Protein 8ALX (pdb70)

Radius of gyration: 13.93 Å; Cα contacts (8 Å, |Δi|>4): 344; chains: 2; bounding box: 41×37×28 Å

Nearest PDB structures (foldseek):
  6pv9-assembly1_A  TM=9.930E-01  e=3.504E-22  Homo sapiens
  5x8m-assembly1_A  TM=9.829E-01  e=1.432E-21  Homo sapiens
  7tps-assembly1_B  TM=9.906E-01  e=3.728E-21  Homo sapiens
  8aom-assembly1_A  TM=9.818E-01  e=3.331E-21  Homo sapiens
  5c3t-assembly1_A  TM=9.559E-01  e=3.331E-21  Homo sapiens

GO terms:
  GO:0005515 protein binding (F, IPI)
  GO:0050860 negative regulation of T cell receptor signaling pathway (P, IDA)
  GO:0050868 negative regulation of T cell activation (P, IDA)
  GO:0048018 receptor ligand activity (F, IDA)
  GO:0031901 early endosome membrane (C, IDA)
  GO:0055038 recycling endosome membrane (C, IDA)
  GO:0035666 TRIF-dependent toll-like receptor signaling pathway (P, IDA)
  GO:0005886 plasma membrane (C, IDA)
  GO:0003713 transcription coactivator activity (F, IDA)
  GO:0005886 plasma membrane (C, EXP)
  GO:0012505 endomembrane system (C, EXP)
  GO:0002841 negative regulation of T cell mediated immune response to tumor cell (P, IMP)
  GO:2001186 negative regulation of CD8-positive, alpha-beta T cell activation (P, IMP)
  GO:0034097 response to cytokine (P, IDA)
  GO:0000139 Golgi membrane (C, TAS)
  GO:0005789 endoplasmic reticulum membrane (C, TAS)
  GO:0005829 cytosol (C, TAS)
  GO:0005886 plasma membrane (C, TAS)
  GO:0005654 nucleoplasm (C, IDA)
  GO:0016607 nuclear speck (C, IDA)

Sequence (122 aa):
TVTVPKDLYVVVEYYGSNMMTIIECCKFPVVEKKQQLDLAALIVYWEMMEDKKNIIQFVHGEEEDLKVQHSSSYRRQQRARRLLKDQLSSLGNAAALQITDDVKKLLQDAGVYRCCMMIISYGGADYYKRRIITVKKVNNAPYYNPLWLG

B-factor: mean 13.14, std 8.63, range [5.15, 57.16]

InterPro domains:
  IPR003599 Immunoglobulin domain subtype [SM00409] (24-131)
  IPR003599 Immunoglobulin domain subtype [SM00409] (139-227)
  IPR007110 Immunoglobulin-like domain [PS50835] (33-127)
  IPR007110 Immunoglobulin-like domain [PS50835] (133-225)
  IPR013106 Immunoglobulin V-set domain [PF07686] (29-128)
  IPR013162 CD80-like, immunoglobulin C2-set [PF08205] (137-219)
  IPR013783 Immunoglobulin-like fold [G3DSA:2.60.40.10] (17-136)
  IPR013783 Immunoglobulin-like fold [G3DSA:2.60.40.10] (137-239)
  IPR036179 Immunoglobulin-like domain superfamily [SSF48726] (19-128)
  IPR03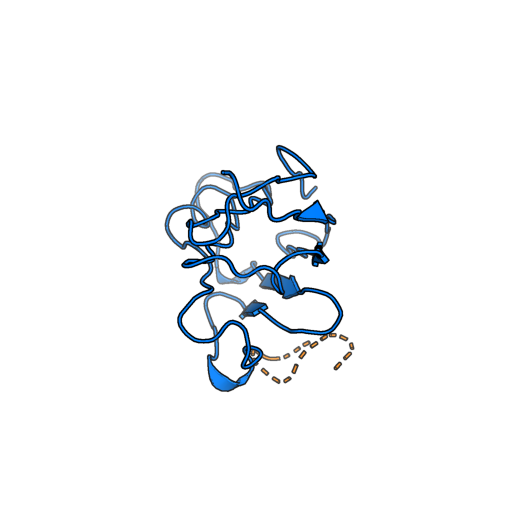6179 Immunoglobulin-like domain superfamily [SSF48726] (147-221)
  IPR051713 T-cell Activation and Immune Regulation Protein [PTHR25466] (1-289)

Foldseek 3Di:
DKDFPAQEAEAEQQAKDKGKIFDDDDPWDQLQQKWKWKDFPNFTAFTAHSNDTDLVRHGPVQPPFWDFDVVVVGVRIRIIMGGNDHQVNFGKMKMWMGGVHIDIDIHGYGYDHDD/DPVVPVD

Solvent-accessible surface area: 7066 Å² total

Structure (mmCIF, N/CA/C/O backbone):
data_8ALX
#
_entry.id   8ALX
#
_cell.length_a   56.345
_cell.length_b   65.473
_cell.length_c   78.591
_cell.angle_alpha   90.000
_cell.angle_beta   90.000
_cell.angle_gamma   90.000
#
_symmetry.space_group_name_H-M   'C 2 2 21'
#
loop_
_entity.id
_entity.type
_entity.pdbx_description
1 polymer 'Programmed cell death 1 ligand 1'
2 polymer '3-PYRIDIN-4-YL-2,4-DIHYDRO-INDENO[1,2-.C.]PYRAZOLE, AMINOMETHYLAMIDE'
3 non-polymer 'ACETATE ION'
4 non-polymer GLYCEROL
5 water water
#
loop_
_atom_site.group_PDB
_atom_site.id
_atom_site.type_symbol
_atom_site.label_atom_id
_atom_site.label_alt_id
_atom_site.label_comp_id
_atom_site.label_asym_id
_atom_site.label_entity_id
_atom_site.label_seq_id
_atom_site.pdbx_PDB_ins_code
_atom_site.Cartn_x
_atom_site.Cartn_y
_atom_site.Cartn_z
_atom_site.occupancy
_atom_site.B_iso_or_equiv
_atom_site.auth_seq_id
_atom_site.auth_comp_id
_atom_site.auth_asym_id
_atom_site.auth_atom_id
_atom_site.pdbx_PDB_model_num
ATOM 1 N N . THR A 1 3 ? -9.477 2.226 24.877 1.00 24.20 20 THR A N 1
ATOM 2 C CA . THR A 1 3 ? -9.906 0.808 24.906 1.00 21.10 20 THR A CA 1
ATOM 3 C C . THR A 1 3 ? -10.840 0.563 23.716 1.00 16.72 20 THR A C 1
ATOM 4 O O . THR A 1 3 ? -11.538 1.492 23.311 1.00 21.36 20 THR A O 1
ATOM 8 N N . VAL A 1 4 ? -10.748 -0.623 23.130 1.00 11.98 21 VAL A N 1
ATOM 9 C CA . VAL A 1 4 ? -11.692 -1.055 22.072 1.00 10.20 21 VAL A CA 1
ATOM 10 C C . VAL A 1 4 ? -12.886 -1.652 22.811 1.00 10.92 21 VAL A C 1
ATOM 11 O O . VAL A 1 4 ? -12.706 -2.425 23.745 1.00 13.11 21 VAL A O 1
AT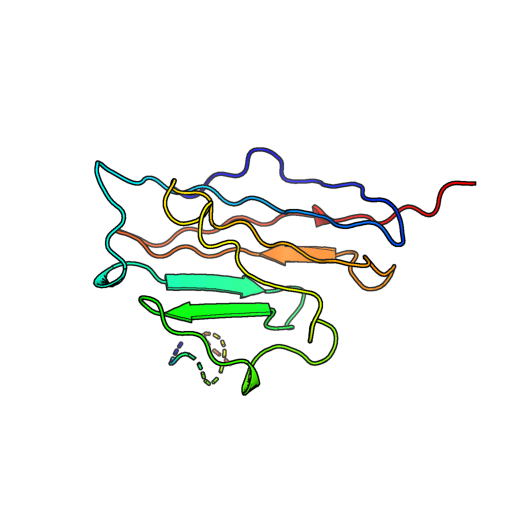OM 15 N N . THR A 1 5 ? -14.061 -1.250 22.380 1.00 10.79 22 THR A N 1
ATOM 16 C CA . THR A 1 5 ? -15.280 -1.787 22.932 1.00 11.95 22 THR A CA 1
ATOM 17 C C . THR A 1 5 ? -16.167 -2.279 21.811 1.00 11.35 22 THR A C 1
ATOM 18 O O . THR A 1 5 ? -16.061 -1.864 20.667 1.00 11.62 22 THR A O 1
ATOM 22 N N . VAL A 1 6 ? -17.047 -3.216 22.150 1.00 12.96 23 VAL A N 1
ATOM 23 C CA . VAL A 1 6 ? -18.043 -3.667 21.215 1.00 13.44 23 VAL A CA 1
ATOM 24 C C . VAL A 1 6 ? -19.437 -3.417 21.781 1.00 14.04 23 VAL A C 1
ATOM 25 O O . VAL A 1 6 ? -19.693 -3.668 22.953 1.00 18.10 23 VAL A O 1
ATOM 29 N N . PRO A 1 7 ? -20.405 -2.933 20.981 1.00 13.43 24 PRO A N 1
ATOM 30 C CA . PRO A 1 7 ? -21.766 -2.793 21.486 1.00 14.68 24 PRO A CA 1
ATOM 31 C C . PRO A 1 7 ? -22.398 -4.149 21.824 1.00 13.66 24 PRO A C 1
ATOM 32 O O . PRO A 1 7 ? -23.239 -4.253 22.714 1.00 17.25 24 PRO A O 1
ATOM 36 N N . LYS A 1 8 ? -22.004 -5.165 21.073 1.00 13.34 25 LYS A N 1
ATOM 37 C CA . LYS A 1 8 ? -22.363 -6.499 21.400 1.00 15.75 25 LYS A CA 1
ATOM 38 C C . LYS A 1 8 ? -21.312 -7.459 20.904 1.00 12.08 25 LYS A C 1
ATOM 39 O O . LYS A 1 8 ? -20.570 -7.177 19.969 1.00 13.41 25 LYS A O 1
ATOM 45 N N . ASP A 1 9 ? -21.237 -8.592 21.595 1.00 11.42 26 ASP A N 1
ATOM 46 C CA . ASP A 1 9 ? -20.225 -9.582 21.279 1.00 11.13 26 ASP A CA 1
ATOM 47 C C . ASP A 1 9 ? -20.819 -10.851 20.704 1.00 10.22 26 ASP A C 1
ATOM 48 O O . ASP A 1 9 ? -20.104 -11.820 20.541 1.00 10.73 26 ASP A O 1
ATOM 53 N N . LEU A 1 10 ? -22.112 -10.820 20.336 1.00 10.41 27 LEU A N 1
ATOM 54 C CA . LEU A 1 10 ? -22.796 -11.930 19.689 1.00 10.13 27 LEU A CA 1
ATOM 55 C C . LEU A 1 10 ? -23.791 -11.338 18.712 1.00 10.69 27 LEU A C 1
ATOM 56 O O . LEU A 1 10 ? -24.628 -10.514 19.072 1.00 12.19 27 LEU A O 1
ATOM 61 N N . TYR A 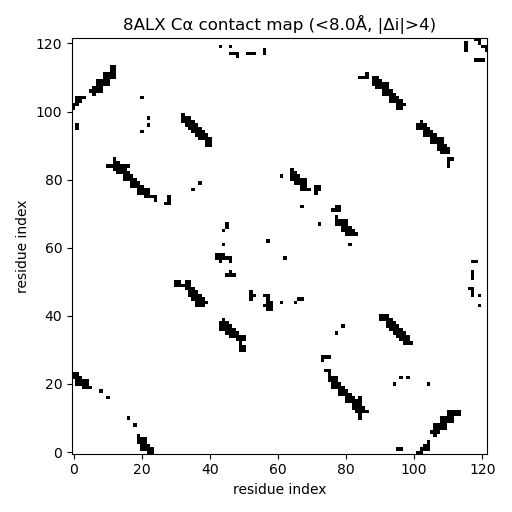1 11 ? -23.674 -11.776 17.466 1.00 9.99 28 TYR A N 1
ATOM 62 C CA . TYR A 1 11 ? -24.590 -11.454 16.358 1.00 10.65 28 TYR A CA 1
ATOM 63 C C . TYR A 1 11 ? -25.202 -12.756 15.869 1.00 10.58 28 TYR A C 1
ATOM 64 O O . TYR A 1 11 ? -24.466 -13.719 15.656 1.00 12.23 28 TYR A O 1
ATOM 73 N N . VAL A 1 12 ? -26.523 -12.757 15.694 1.00 9.96 29 VAL A N 1
ATOM 74 C CA . VAL A 1 12 ? -27.213 -13.855 15.056 1.00 10.43 29 VAL A CA 1
ATOM 75 C C . VAL A 1 12 ? -27.813 -13.261 13.797 1.00 10.09 29 VAL A C 1
ATOM 76 O O . VAL A 1 12 ? -28.707 -12.438 13.855 1.00 11.86 29 VAL A O 1
ATOM 80 N N A VAL A 1 13 ? -27.299 -13.661 12.643 0.54 11.09 30 VAL A N 1
ATOM 81 N N B VAL A 1 13 ? -27.292 -13.720 12.655 0.46 10.32 30 VAL A N 1
ATOM 82 C CA A VAL A 1 13 ? -27.680 -13.033 11.408 0.54 1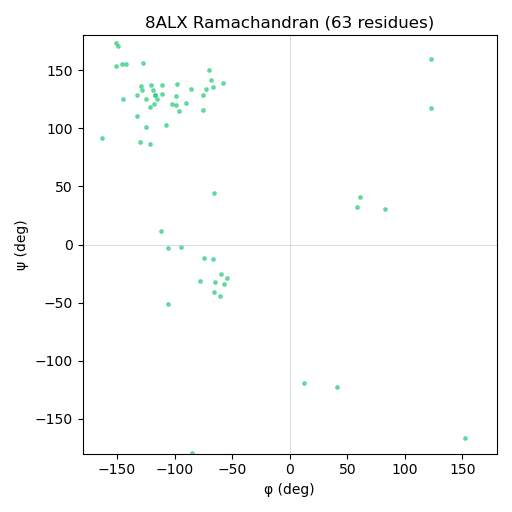2.77 30 VAL A CA 1
ATOM 83 C CA B VAL A 1 13 ? -27.425 -13.113 11.338 0.46 10.07 30 VAL A CA 1
ATOM 84 C C A VAL A 1 13 ? -28.157 -14.020 10.388 0.54 11.36 30 VAL A C 1
ATOM 85 C C B VAL A 1 13 ? -28.180 -14.068 10.417 0.46 10.71 30 VAL A C 1
ATOM 86 O O A VAL A 1 13 ? -27.663 -15.154 10.249 0.54 10.93 30 VAL A O 1
ATOM 87 O O B VAL A 1 13 ? -27.924 -15.271 10.440 0.46 12.39 30 VAL A O 1
ATOM 94 N N . GLU A 1 14 ? -29.137 -13.558 9.632 1.00 11.35 31 GLU A N 1
ATOM 95 C CA . GLU A 1 14 ? -29.842 -14.374 8.709 1.00 11.58 31 GLU A CA 1
ATOM 96 C C . GLU A 1 14 ? -28.985 -14.710 7.489 1.00 10.99 31 GLU A C 1
ATOM 97 O O . GLU A 1 14 ? -28.352 -13.848 6.873 1.00 12.01 31 GLU A O 1
ATOM 103 N N A TYR A 1 15 ? -28.995 -16.002 7.108 0.50 11.24 32 TYR A N 1
ATOM 104 N N B TYR A 1 15 ? -28.987 -15.975 7.133 0.50 11.46 32 TYR A N 1
ATOM 105 C CA A TYR A 1 15 ? -28.429 -16.560 5.837 0.50 11.67 32 TYR A CA 1
ATOM 106 C CA B TYR A 1 15 ? -28.325 -16.519 5.928 0.50 11.76 32 TYR A CA 1
ATOM 107 C C A TYR A 1 15 ? -28.826 -15.597 4.708 0.50 12.40 32 TYR A C 1
ATOM 108 C C B TYR A 1 15 ? -28.787 -15.746 4.670 0.50 12.90 32 TYR A C 1
ATOM 109 O O A TYR A 1 15 ? -30.007 -15.214 4.601 0.50 13.60 32 TYR A O 1
ATOM 110 O O B TYR A 1 15 ? -29.988 -15.717 4.378 0.50 14.14 32 TYR A O 1
ATOM 127 N N . GLY A 1 16 ? -27.848 -15.154 3.920 1.00 13.16 33 GLY A N 1
ATOM 128 C CA . GLY A 1 16 ? -28.143 -14.384 2.736 1.00 14.90 33 GLY A CA 1
ATOM 129 C C . GLY A 1 16 ? -28.280 -12.892 2.961 1.00 13.98 33 GLY A C 1
ATOM 130 O O . GLY A 1 16 ? -28.348 -12.120 2.003 1.00 18.37 33 GLY A O 1
ATOM 131 N N . SER A 1 17 ? -28.328 -12.460 4.225 1.00 12.73 34 SER A N 1
ATOM 132 C CA . SER A 1 17 ? -28.473 -11.058 4.561 1.00 12.53 34 SER A CA 1
ATOM 133 C C . SER A 1 17 ? -27.102 -10.366 4.559 1.00 12.09 34 SER A C 1
ATOM 134 O O . SER A 1 17 ? -26.106 -10.979 4.231 1.00 13.55 34 SER A O 1
ATOM 137 N N . ASN A 1 18 ? -27.093 -9.071 4.861 1.00 13.12 35 ASN A N 1
ATOM 138 C CA . ASN A 1 18 ? -25.861 -8.336 5.062 1.00 13.22 35 ASN A CA 1
ATOM 139 C C . ASN A 1 18 ? -25.715 -8.073 6.540 1.00 13.89 35 ASN A C 1
ATOM 140 O O . ASN A 1 18 ? -26.698 -7.792 7.223 1.00 19.73 35 ASN A O 1
ATOM 145 N N A MET A 1 19 ? -24.481 -8.170 7.055 0.42 12.33 36 MET A N 1
ATOM 146 N N B MET A 1 19 ? -24.479 -8.180 7.046 0.58 10.97 36 MET A N 1
ATOM 147 C CA A MET A 1 19 ? -24.204 -7.911 8.465 0.42 12.02 36 MET A CA 1
ATOM 148 C CA B MET A 1 19 ? -24.191 -7.871 8.430 0.58 10.45 36 MET A CA 1
ATOM 149 C C A MET A 1 19 ? -23.088 -6.890 8.618 0.42 10.28 36 MET A C 1
ATOM 150 C C B MET A 1 19 ? -23.146 -6.789 8.534 0.58 9.00 36 MET A C 1
ATOM 151 O O A MET A 1 19 ? -22.104 -6.940 7.890 0.42 10.42 36 MET A O 1
ATOM 152 O O B MET A 1 19 ? -22.270 -6.700 7.688 0.58 9.18 36 MET A O 1
ATOM 161 N N . THR A 1 20 ? -23.232 -6.006 9.609 1.00 9.61 37 THR A N 1
ATOM 162 C CA . THR A 1 20 ? -22.190 -5.055 9.972 1.00 9.03 37 THR A CA 1
ATOM 163 C C . THR A 1 20 ? -21.793 -5.290 11.391 1.00 9.32 37 THR A C 1
ATOM 164 O O . THR A 1 20 ? -22.601 -5.119 12.302 1.00 12.11 37 THR A O 1
ATOM 168 N N . ILE A 1 21 ? -20.552 -5.729 11.597 1.00 8.50 38 ILE A N 1
ATOM 169 C CA A ILE A 1 21 ? -19.986 -6.025 12.901 0.50 8.65 38 ILE A CA 1
ATOM 170 C CA B ILE A 1 21 ? -20.114 -5.987 12.953 0.50 9.36 38 ILE A CA 1
ATOM 171 C C . ILE A 1 21 ? -19.192 -4.844 13.379 1.00 8.95 38 ILE A C 1
ATOM 172 O O . ILE A 1 21 ? -18.317 -4.367 12.673 1.00 9.45 38 ILE A O 1
ATOM 181 N N . GLU A 1 22 ? -19.463 -4.353 14.582 1.00 12.00 39 GLU A N 1
ATOM 182 C CA . GLU A 1 22 ? -18.865 -3.121 15.050 1.00 12.07 39 GLU A CA 1
ATOM 183 C C . GLU A 1 22 ? -17.798 -3.316 16.088 1.00 9.85 39 GLU A C 1
ATOM 184 O O . GLU A 1 22 ? -17.934 -4.138 16.953 1.00 11.37 39 GLU A O 1
ATOM 190 N N A CYS A 1 23 ? -16.606 -2.689 15.956 0.49 9.48 40 CYS A N 1
ATOM 191 N N B CYS A 1 23 ? -16.973 -2.275 16.128 0.51 9.15 40 CYS A N 1
ATOM 192 C CA A CYS A 1 23 ? -15.640 -2.496 17.071 0.49 9.16 40 CYS A CA 1
ATOM 193 C CA B CYS A 1 23 ? -15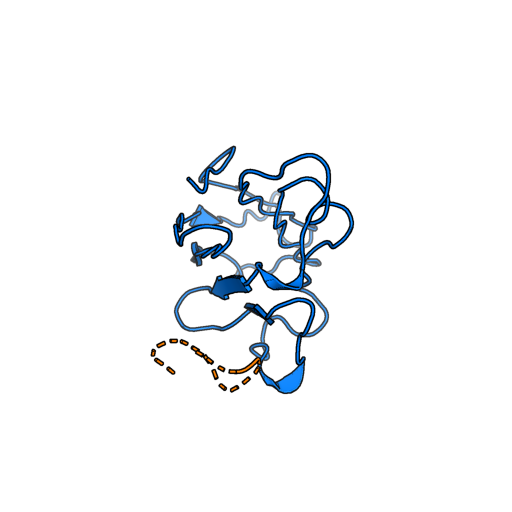.741 -2.360 16.825 0.51 9.00 40 CYS A CA 1
ATOM 194 C C A CYS A 1 23 ? -15.383 -0.981 17.123 0.49 8.41 40 CYS A C 1
ATOM 195 C C B CYS A 1 23 ? -15.269 -0.922 17.109 0.51 8.19 40 CYS A C 1
ATOM 196 O O A CYS A 1 23 ? -15.094 -0.360 16.106 0.49 8.05 40 CYS A O 1
ATOM 197 O O B CYS A 1 23 ? -14.683 -0.286 16.235 0.51 7.83 40 CYS A O 1
ATOM 202 N N . LYS A 1 24 ? -15.562 -0.420 18.320 1.00 8.65 41 LYS A N 1
ATOM 203 C CA . LYS A 1 24 ? -15.417 0.999 18.579 1.00 9.02 41 LYS A CA 1
ATOM 204 C C . LYS A 1 24 ? -14.110 1.317 19.254 1.00 8.35 41 LYS A C 1
ATOM 205 O O . LYS A 1 24 ? -13.567 0.534 20.025 1.00 9.87 41 LYS A O 1
ATOM 211 N N . PHE A 1 25 ? -13.590 2.496 18.929 1.00 8.42 42 PHE A N 1
ATOM 212 C CA . PHE A 1 25 ? -12.358 2.985 19.505 1.00 8.77 42 PHE A CA 1
ATOM 213 C C . PHE A 1 25 ? -12.472 4.497 19.644 1.00 9.10 42 PHE A C 1
ATOM 214 O O . PHE A 1 25 ? -13.225 5.141 18.917 1.00 9.26 42 PHE A O 1
ATOM 222 N N . PRO A 1 26 ? -11.719 5.093 20.584 1.00 10.39 43 PRO A N 1
ATOM 223 C CA . PRO A 1 26 ? -11.892 6.507 20.860 1.00 10.99 43 PRO A CA 1
ATOM 224 C C . PRO A 1 26 ? -11.273 7.384 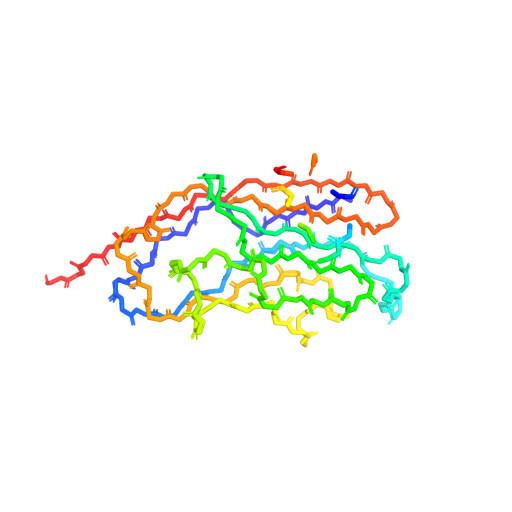19.767 1.00 9.48 43 PRO A C 1
ATOM 225 O O . PRO A 1 26 ? -10.105 7.232 19.471 1.00 10.78 43 PRO A O 1
ATOM 229 N N . VAL A 1 27 ? -12.064 8.314 19.251 1.00 10.70 44 VAL A N 1
ATOM 230 C CA A VAL A 1 27 ? -11.610 9.310 18.292 0.50 9.98 44 VAL A CA 1
ATOM 231 C CA B VAL A 1 27 ? -11.611 9.302 18.305 0.50 10.78 44 VAL A CA 1
ATOM 232 C C . VAL A 1 27 ? -11.897 10.670 18.889 1.00 10.86 44 VAL A C 1
ATOM 233 O O . VAL A 1 27 ? -12.919 10.890 19.555 1.00 15.83 44 VAL A O 1
ATOM 240 N N . GLU A 1 28 ? -10.994 11.593 18.647 1.00 9.84 45 GLU A N 1
ATOM 241 C CA . GLU A 1 28 ? -11.101 12.956 19.141 1.00 10.58 45 GLU A CA 1
ATOM 242 C C . GLU A 1 28 ? -11.818 13.798 18.055 1.00 10.73 45 GLU A C 1
ATOM 243 O O . GLU A 1 28 ? -12.723 13.316 17.402 1.00 14.10 45 GLU A O 1
ATOM 249 N N A LYS A 1 29 ? -11.393 15.035 17.843 0.50 10.79 46 LYS A N 1
ATOM 250 N N B LYS A 1 29 ? -11.448 15.068 17.875 0.50 11.54 46 LYS A N 1
ATOM 251 C CA A LYS A 1 29 ? -12.102 15.899 16.936 0.50 11.23 46 LYS A CA 1
ATOM 252 C CA B LYS A 1 29 ? -12.118 15.924 16.892 0.50 11.11 46 LYS A CA 1
ATOM 253 C C A LYS A 1 29 ? -12.062 15.326 15.523 0.50 11.35 46 LYS A C 1
ATOM 254 C C B LYS A 1 29 ? -12.081 15.295 15.495 0.50 11.19 46 LYS A C 1
ATOM 255 O O A LYS A 1 29 ? -13.066 15.385 14.793 0.50 13.41 46 LYS A O 1
ATOM 256 O O B LYS A 1 29 ? -13.074 15.312 14.750 0.50 11.96 46 LYS A O 1
ATOM 267 N N . GLN A 1 30 ? -10.901 14.806 15.114 1.00 11.95 47 GLN A N 1
ATOM 268 C CA A GLN A 1 30 ? -10.834 14.138 13.852 0.50 12.29 47 GLN A CA 1
ATOM 269 C CA B GLN A 1 30 ? -10.606 14.269 13.775 0.50 11.33 47 GLN A CA 1
ATOM 270 C C . GLN A 1 30 ? -9.927 12.918 13.931 1.00 9.60 47 GLN A C 1
ATOM 271 O O . GLN A 1 30 ? -9.029 12.819 14.735 1.00 11.10 47 GLN A O 1
ATOM 282 N N . LEU A 1 31 ? -10.266 11.925 13.109 1.00 9.05 48 LEU A N 1
ATOM 283 C CA . LEU A 1 31 ? -9.470 10.737 12.958 1.00 7.49 48 LEU A CA 1
ATOM 284 C C . LEU A 1 31 ? -8.133 11.082 12.310 1.00 7.47 48 LEU A C 1
ATOM 285 O O . LEU A 1 31 ? -8.114 11.842 11.343 1.00 10.26 48 LEU A O 1
ATOM 290 N N . ASP A 1 32 ? -7.045 10.528 12.831 1.00 7.08 49 ASP A N 1
ATOM 291 C CA . ASP A 1 32 ? -5.719 10.655 12.245 1.00 7.35 49 ASP A CA 1
ATOM 292 C C . ASP A 1 32 ? -5.335 9.318 11.616 1.00 6.76 49 ASP A C 1
ATOM 293 O O . ASP A 1 32 ? -4.947 8.360 12.307 1.00 6.45 49 ASP A O 1
ATOM 298 N N . LEU A 1 33 ? -5.433 9.243 10.291 1.00 7.29 50 LEU A N 1
ATOM 299 C CA . LEU A 1 33 ? -5.089 7.993 9.608 1.00 7.39 50 LEU A CA 1
ATOM 300 C C . LEU A 1 33 ? -3.669 7.565 9.909 1.00 7.51 50 LEU A C 1
ATOM 301 O O . LEU A 1 33 ? -3.376 6.347 9.908 1.00 7.95 50 LEU A O 1
ATOM 306 N N . ALA A 1 34 ? -2.731 8.507 10.093 1.00 7.27 51 ALA A N 1
ATOM 307 C CA . ALA A 1 34 ? -1.338 8.150 10.269 1.00 8.22 51 ALA A CA 1
ATOM 308 C C . ALA A 1 34 ? -1.072 7.392 11.569 1.00 7.86 51 ALA A C 1
ATOM 309 O O . ALA A 1 34 ? -0.003 6.809 11.731 1.00 9.58 51 ALA A O 1
ATOM 311 N N . ALA A 1 35 ? -2.049 7.372 12.482 1.00 7.57 52 ALA A N 1
ATOM 312 C CA . ALA A 1 35 ? -1.939 6.699 13.754 1.00 7.78 52 ALA A CA 1
ATOM 313 C C . ALA A 1 35 ? -2.747 5.399 13.826 1.00 6.76 52 ALA A C 1
ATOM 314 O O . ALA A 1 35 ? -2.719 4.729 14.852 1.00 6.78 52 ALA A O 1
ATOM 316 N N . LEU A 1 36 ? -3.498 5.051 12.763 1.00 6.48 53 LEU A N 1
ATOM 317 C CA . LEU A 1 36 ? -4.529 4.006 12.844 1.00 6.12 53 LEU A CA 1
ATOM 318 C C . LEU A 1 36 ? -4.157 2.759 12.065 1.00 5.80 53 LEU A C 1
ATOM 319 O O . LEU A 1 36 ? -3.876 2.824 10.869 1.00 6.27 53 LEU A O 1
ATOM 324 N N . ILE A 1 37 ? -4.264 1.598 12.745 1.00 5.65 54 ILE A N 1
ATOM 325 C CA . ILE A 1 37 ? -4.204 0.268 12.105 1.00 5.45 54 ILE A CA 1
ATOM 326 C C . ILE A 1 37 ? -5.417 -0.510 12.595 1.00 5.16 54 ILE A C 1
ATOM 327 O O . ILE A 1 37 ? -5.753 -0.457 13.779 1.00 5.81 54 ILE A O 1
ATOM 332 N N . VAL A 1 38 ? -6.077 -1.201 11.658 1.00 5.18 55 VAL A N 1
ATOM 333 C CA . VAL A 1 38 ? -7.228 -2.044 11.968 1.00 5.36 55 VAL A CA 1
ATOM 334 C C . VAL A 1 38 ? -6.993 -3.428 11.375 1.00 5.40 55 VAL A C 1
ATOM 335 O O . VAL A 1 38 ? -6.658 -3.550 10.205 1.00 5.96 55 VAL A O 1
ATOM 339 N N . TYR A 1 39 ? -7.235 -4.451 12.189 1.00 5.42 56 TYR A N 1
ATOM 340 C CA . TYR A 1 39 ? -7.161 -5.857 11.750 1.00 5.30 56 TYR A CA 1
ATOM 341 C C . TYR A 1 39 ? -8.490 -6.528 12.063 1.00 5.33 56 TYR A C 1
ATOM 342 O O . TYR A 1 39 ? -8.921 -6.517 13.213 1.00 5.84 56 TYR A O 1
ATOM 351 N N . TRP A 1 40 ? -9.099 -7.127 11.037 1.00 5.33 57 TRP A N 1
ATOM 352 C CA . TRP A 1 40 ? -10.228 -8.055 11.226 1.00 5.44 57 TRP A CA 1
ATOM 353 C C . TRP A 1 40 ? -9.778 -9.422 10.723 1.00 5.67 57 TRP A C 1
ATOM 354 O O . TRP A 1 40 ? -9.320 -9.568 9.590 1.00 6.10 57 TRP A O 1
ATOM 365 N N . GLU A 1 41 ? -9.976 -10.415 11.595 1.00 6.56 58 GLU A N 1
ATOM 366 C CA . GLU A 1 41 ? -9.539 -11.788 11.366 1.00 7.23 58 GLU A CA 1
ATOM 367 C C . GLU A 1 41 ? -10.645 -12.735 11.810 1.00 6.92 58 GLU A C 1
ATOM 368 O O . GLU A 1 41 ? -11.456 -12.412 12.686 1.00 6.99 58 GLU A O 1
ATOM 374 N N A MET A 1 42 ? -10.656 -13.934 11.206 0.46 7.21 59 MET A N 1
ATOM 375 N N B MET A 1 42 ? -10.653 -13.936 11.208 0.54 7.28 59 MET A N 1
ATOM 376 C CA A MET A 1 42 ? -11.680 -14.934 11.594 0.46 7.88 59 MET A CA 1
ATOM 377 C CA B MET A 1 42 ? -11.681 -14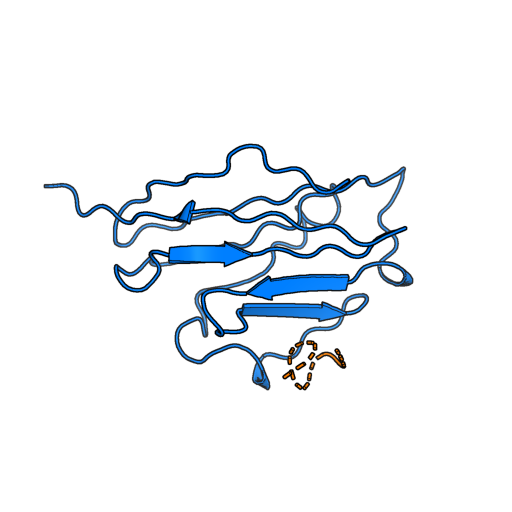.933 11.591 0.54 7.68 59 MET A CA 1
ATOM 378 C C A MET A 1 42 ? -11.109 -16.348 11.416 0.46 7.72 59 MET A C 1
ATOM 379 C C B MET A 1 42 ? -11.106 -16.347 11.415 0.54 7.81 59 MET A C 1
ATOM 380 O O A MET A 1 42 ? -10.835 -16.710 10.279 0.46 8.13 59 MET A O 1
ATOM 381 O O B MET A 1 42 ? -10.834 -16.710 10.281 0.54 8.28 59 MET A O 1
ATOM 390 N N . GLU A 1 43 ? -10.686 -16.949 12.532 1.00 7.93 60 GLU A N 1
ATOM 391 C CA . GLU A 1 43 ? -10.171 -18.348 12.542 1.00 9.45 60 GLU A CA 1
ATOM 392 C C . GLU A 1 43 ? -9.074 -18.536 11.497 1.00 9.29 60 GLU A C 1
ATOM 393 O O . GLU A 1 43 ? -9.202 -19.425 10.631 1.00 11.41 60 GLU A O 1
ATOM 399 N N . ASP A 1 44 ? -8.049 -17.676 11.581 1.00 8.41 61 ASP A N 1
ATOM 400 C CA . ASP A 1 44 ? -6.843 -17.717 10.707 1.00 9.42 61 ASP A CA 1
ATOM 401 C C . ASP A 1 44 ? -7.105 -17.138 9.314 1.00 9.72 61 ASP A C 1
ATOM 402 O O . ASP A 1 44 ? -6.126 -17.028 8.606 1.00 13.66 61 ASP A O 1
ATOM 407 N N A LYS A 1 45 ? -8.257 -16.663 8.985 0.50 8.13 62 LYS A N 1
ATOM 408 N N B LYS A 1 45 ? -8.253 -16.660 8.989 0.50 8.08 62 LYS A N 1
ATOM 409 C CA A LYS A 1 45 ? -8.545 -15.992 7.725 0.50 8.48 62 LYS A CA 1
ATOM 410 C CA B LYS A 1 45 ? -8.528 -16.003 7.725 0.50 8.37 62 LYS A CA 1
ATOM 411 C C A LYS A 1 45 ? -8.399 -14.494 7.945 0.50 7.67 62 LYS A C 1
ATOM 412 C C B LYS A 1 45 ? -8.410 -14.496 7.935 0.50 7.64 62 LYS A C 1
ATOM 413 O O A LYS A 1 45 ? -8.999 -13.922 8.848 0.50 8.28 62 LYS A O 1
ATOM 414 O O B LYS A 1 45 ? -9.024 -13.925 8.829 0.50 8.30 62 LYS A O 1
ATOM 425 N N . ASN A 1 46 ? -7.601 -13.846 7.092 1.00 7.15 63 ASN A N 1
ATOM 426 C CA . ASN A 1 46 ? -7.424 -12.388 7.143 1.00 6.57 63 ASN A CA 1
ATOM 427 C C . ASN A 1 46 ? -8.509 -11.725 6.326 1.00 6.12 63 ASN A C 1
ATOM 428 O O . ASN A 1 46 ? -8.659 -12.006 5.147 1.00 6.86 63 ASN A O 1
ATOM 433 N N . ILE A 1 47 ? -9.252 -10.801 6.970 1.00 6.06 64 ILE A N 1
ATOM 434 C CA . ILE A 1 47 ? -10.364 -10.145 6.299 1.00 6.18 64 ILE A CA 1
ATOM 435 C C . ILE A 1 47 ? -10.025 -8.712 5.935 1.00 6.02 64 ILE A C 1
ATOM 436 O O . ILE A 1 47 ? -10.229 -8.279 4.800 1.00 6.47 64 ILE A O 1
ATOM 441 N N . ILE A 1 48 ? -9.534 -7.955 6.936 1.00 6.06 65 ILE A N 1
ATOM 442 C CA . ILE A 1 48 ? -9.125 -6.552 6.747 1.00 5.95 65 ILE A CA 1
ATOM 443 C C . ILE A 1 48 ? -7.767 -6.369 7.396 1.00 5.58 65 ILE A C 1
ATOM 444 O O . ILE A 1 48 ? -7.586 -6.711 8.561 1.00 5.76 65 ILE A O 1
ATOM 449 N N . GLN A 1 49 ? -6.832 -5.805 6.633 1.00 5.39 66 GLN A N 1
ATOM 450 C CA . GLN A 1 49 ? -5.526 -5.398 7.157 1.00 5.42 66 GLN A CA 1
ATOM 451 C C . GLN A 1 49 ? -5.278 -3.955 6.700 1.00 5.45 66 GLN A C 1
ATOM 452 O O . GLN A 1 49 ? -4.783 -3.696 5.621 1.00 6.43 66 GLN A O 1
ATOM 458 N N . PHE A 1 50 ? -5.762 -3.023 7.521 1.00 5.43 67 PHE A N 1
ATOM 459 C CA . PHE A 1 50 ? -5.773 -1.589 7.185 1.00 5.56 67 PHE A CA 1
ATOM 460 C C . PHE A 1 50 ? -4.641 -0.905 7.923 1.00 5.37 67 PHE A C 1
ATOM 461 O O . PHE A 1 50 ? -4.579 -0.965 9.147 1.00 5.74 67 PHE A O 1
ATOM 469 N N . VAL A 1 51 ? -3.743 -0.279 7.172 1.00 5.23 68 VAL A N 1
ATOM 470 C CA . VAL A 1 51 ? -2.543 0.326 7.750 1.00 5.66 68 VAL A CA 1
ATOM 471 C C . VAL A 1 51 ? -2.475 1.788 7.350 1.00 5.44 68 VAL A C 1
ATOM 472 O O . VAL A 1 51 ? -2.120 2.122 6.222 1.00 5.55 68 VAL A O 1
ATOM 476 N N . HIS A 1 52 ? -2.866 2.665 8.264 1.00 5.81 69 HIS A N 1
ATOM 477 C CA . HIS A 1 52 ? -2.722 4.095 8.041 1.00 6.63 69 HIS A CA 1
ATOM 478 C C . HIS A 1 52 ? -3.462 4.585 6.795 1.00 6.25 69 HIS A C 1
ATOM 479 O O . HIS A 1 52 ? -3.065 5.558 6.169 1.00 7.62 69 HIS A O 1
ATOM 486 N N . GLY A 1 53 ? -4.583 3.941 6.481 1.00 6.09 70 GLY A N 1
ATOM 487 C CA . GLY A 1 53 ? -5.310 4.248 5.265 1.00 6.38 70 GLY A CA 1
ATOM 488 C C . GLY A 1 53 ? -5.144 3.276 4.124 1.00 5.88 70 GLY A C 1
ATOM 489 O O . GLY A 1 53 ? -5.899 3.335 3.167 1.00 6.69 70 GLY A O 1
ATOM 490 N N A GLU A 1 54 ? -4.125 2.424 4.194 0.50 6.28 71 GLU A N 1
ATOM 491 N N B GLU A 1 54 ? -4.139 2.410 4.226 0.50 5.89 71 GLU A N 1
ATOM 492 C CA A GLU A 1 54 ? -3.762 1.550 3.094 0.50 7.04 71 GLU A CA 1
ATOM 493 C CA B GLU A 1 54 ? -3.712 1.514 3.168 0.50 5.90 71 GLU A CA 1
ATOM 494 C C A GLU A 1 54 ? -4.314 0.154 3.310 0.50 6.19 71 GLU A C 1
ATOM 495 C C B GLU A 1 54 ? -4.326 0.138 3.329 0.50 5.63 71 GLU A C 1
ATOM 496 O O A GLU A 1 54 ? -4.220 -0.426 4.395 0.50 6.80 71 GLU A O 1
ATOM 497 O O B GLU A 1 54 ? -4.266 -0.453 4.406 0.50 6.32 71 GLU A O 1
ATOM 508 N N . GLU A 1 55 ? -4.875 -0.395 2.234 1.00 6.23 72 GLU A N 1
ATOM 509 C CA . GLU A 1 55 ? -5.373 -1.781 2.181 1.00 6.60 72 GLU A CA 1
ATOM 510 C C . GLU A 1 55 ? -4.938 -2.385 0.870 1.00 6.89 72 GLU A C 1
ATOM 511 O O . GLU A 1 55 ? -4.788 -1.691 -0.135 1.00 8.79 72 GLU A O 1
ATOM 517 N N . ASP A 1 56 ? -4.777 -3.712 0.886 1.00 6.52 73 ASP A N 1
ATOM 518 C CA . ASP A 1 56 ? -4.377 -4.488 -0.291 1.00 6.59 73 ASP A CA 1
ATOM 519 C C . ASP A 1 56 ? -5.292 -5.686 -0.416 1.00 6.48 73 ASP A C 1
ATOM 520 O O . ASP A 1 56 ? -5.219 -6.617 0.386 1.00 6.75 73 ASP A O 1
ATOM 525 N N . LEU A 1 57 ? -6.149 -5.695 -1.438 1.00 6.39 74 LEU A N 1
ATOM 526 C CA . LEU A 1 57 ? -7.049 -6.843 -1.674 1.00 6.97 74 LEU A CA 1
ATOM 527 C C . LEU A 1 57 ? -6.332 -8.159 -1.783 1.00 6.64 74 LEU A C 1
ATOM 528 O O . LEU A 1 57 ? -6.934 -9.198 -1.512 1.00 7.76 74 LEU A O 1
ATOM 533 N N . LYS A 1 58 ? -5.083 -8.150 -2.240 1.00 6.54 75 LYS A N 1
ATOM 534 C CA . LYS A 1 58 ? -4.389 -9.414 -2.453 1.00 7.16 75 LYS A CA 1
ATOM 535 C C . LYS A 1 58 ? -4.256 -10.268 -1.200 1.00 7.52 75 LYS A C 1
ATOM 536 O O . LYS A 1 58 ? -4.097 -11.468 -1.337 1.00 9.74 75 LYS A O 1
ATOM 542 N N . VAL A 1 59 ? -4.269 -9.669 -0.003 1.00 7.21 76 VAL A N 1
ATOM 543 C CA . VAL A 1 59 ? -4.119 -10.431 1.216 1.00 7.85 76 VAL A CA 1
ATOM 544 C C . VAL A 1 59 ? -5.460 -10.819 1.837 1.00 7.30 76 VAL A C 1
ATOM 545 O O . VAL A 1 59 ? -5.478 -11.505 2.857 1.00 10.15 76 VAL A O 1
ATOM 549 N N . GLN A 1 60 ? -6.589 -10.404 1.258 1.00 6.54 77 GLN A N 1
ATOM 550 C CA . GLN A 1 60 ? -7.872 -10.823 1.807 1.00 6.61 77 GLN A CA 1
ATOM 551 C C . GLN A 1 60 ? -8.133 -12.293 1.495 1.00 6.80 77 GLN A C 1
ATOM 552 O O . GLN A 1 60 ? -7.970 -12.718 0.372 1.00 7.91 77 GLN A O 1
ATOM 558 N N . HIS A 1 61 ? -8.562 -13.050 2.498 1.00 6.98 78 HIS A N 1
ATOM 559 C CA . HIS A 1 61 ? -8.849 -14.448 2.297 1.00 7.63 78 HIS A CA 1
ATOM 560 C C . HIS A 1 61 ? -9.914 -14.617 1.211 1.00 8.20 78 HIS A C 1
ATOM 561 O O . HIS A 1 61 ? -10.904 -13.893 1.152 1.00 8.16 78 HIS A O 1
ATOM 568 N N . SER A 1 62 ? -9.700 -15.630 0.365 1.00 8.95 79 SER A N 1
ATOM 569 C CA . SER A 1 62 ? -10.568 -15.867 -0.786 1.00 10.11 79 SER A CA 1
ATOM 570 C C . SER A 1 62 ? -12.044 -15.970 -0.439 1.00 10.74 79 SER A C 1
ATOM 571 O O . SER A 1 62 ? -12.890 -15.570 -1.251 1.00 12.47 79 SER A O 1
ATOM 574 N N A SER A 1 63 ? -12.371 -16.494 0.734 0.50 10.05 80 SER A N 1
ATOM 575 N N B SER A 1 63 ? -12.336 -16.535 0.744 0.50 10.58 80 SER A N 1
ATOM 576 C CA A SER A 1 63 ? -13.772 -16.712 1.048 0.50 10.37 80 SER A CA 1
ATOM 577 C CA B SER A 1 63 ? -13.714 -16.739 1.248 0.50 12.59 80 SER A CA 1
ATOM 578 C C A SER A 1 63 ? -14.534 -15.464 1.442 0.50 10.45 80 SER A C 1
ATOM 579 C C B SER A 1 63 ? -14.520 -15.441 1.285 0.50 10.86 80 SER A C 1
ATOM 580 O O A SER A 1 63 ? -15.740 -15.544 1.681 0.50 10.59 80 SER A O 1
ATOM 581 O O B SER A 1 63 ? -15.739 -15.446 1.087 0.50 10.53 80 SER A O 1
ATOM 586 N N . TYR A 1 64 ? -13.827 -14.331 1.554 1.00 9.01 81 TYR A N 1
ATOM 587 C CA . TYR A 1 64 ? -14.459 -13.031 1.827 1.00 9.45 81 TYR A CA 1
ATOM 588 C C . TYR A 1 64 ? -14.362 -12.065 0.646 1.00 9.68 81 TYR A C 1
ATOM 589 O O . TYR A 1 64 ? -14.937 -10.989 0.721 1.00 10.10 81 TYR A O 1
ATOM 598 N N A ARG A 1 65 ? -13.676 -12.428 -0.435 0.50 9.72 82 ARG A N 1
ATOM 599 N N B ARG A 1 65 ? -13.707 -12.454 -0.441 0.50 11.20 82 ARG A N 1
ATOM 600 C CA A ARG A 1 65 ? -13.547 -11.542 -1.619 0.50 9.46 82 ARG A CA 1
ATOM 601 C CA B ARG A 1 65 ? -13.523 -11.547 -1.598 0.50 12.84 82 ARG A CA 1
ATOM 602 C C A ARG A 1 65 ? -14.922 -11.010 -2.035 0.50 9.44 82 ARG A C 1
ATOM 603 C C B ARG A 1 65 ? -14.882 -11.185 -2.197 0.50 12.34 82 ARG A C 1
ATOM 604 O O A ARG A 1 65 ? -15.869 -11.789 -2.166 0.50 9.91 82 ARG A O 1
ATOM 605 O O B ARG A 1 65 ? -15.735 -12.064 -2.376 0.50 13.11 82 ARG A O 1
ATOM 620 N N A GLN A 1 66 ? -14.985 -9.715 -2.308 0.50 9.99 83 GLN A N 1
ATOM 621 N N B GLN A 1 66 ? -15.021 -9.895 -2.489 0.50 10.56 83 GLN A N 1
ATOM 622 C CA A GLN A 1 66 ? -16.163 -9.066 -2.865 0.50 11.09 83 GLN A CA 1
ATOM 623 C CA B GLN A 1 66 ? -16.224 -9.226 -2.970 0.50 10.43 83 GLN A CA 1
ATOM 624 C C A GLN A 1 66 ? -17.350 -9.054 -1.940 0.50 11.04 83 GLN A C 1
ATOM 625 C C B GLN A 1 66 ? -17.298 -8.941 -1.905 0.50 9.95 83 GLN A C 1
ATOM 626 O O A GLN A 1 66 ? -18.431 -8.653 -2.356 0.50 12.90 83 GLN A O 1
ATOM 627 O O B GLN A 1 66 ? -18.191 -8.146 -2.163 0.50 10.79 83 GLN A O 1
ATOM 638 N N . ARG A 1 67 ? -17.165 -9.527 -0.705 1.00 9.35 84 ARG A N 1
ATOM 639 C CA . ARG A 1 67 ? -18.237 -9.497 0.310 1.00 9.87 84 ARG A CA 1
ATOM 640 C C . ARG A 1 67 ? -17.871 -8.676 1.539 1.00 8.80 84 ARG A C 1
ATOM 641 O O . ARG A 1 67 ? -18.793 -8.184 2.204 1.00 11.34 84 ARG A O 1
ATOM 649 N N . ALA A 1 68 ? -16.573 -8.544 1.840 1.00 8.46 85 ALA A N 1
ATOM 650 C CA . ALA A 1 68 ? -16.169 -7.951 3.131 1.00 7.60 85 ALA A CA 1
ATOM 651 C C . ALA A 1 68 ? -15.390 -6.665 2.898 1.00 7.14 85 ALA A C 1
ATOM 652 O O . ALA A 1 68 ? -14.456 -6.648 2.152 1.00 8.09 85 ALA A O 1
ATOM 654 N N . ARG A 1 69 ? -15.844 -5.634 3.576 1.00 7.24 86 ARG A N 1
ATOM 655 C CA A ARG A 1 69 ? -15.100 -4.333 3.503 0.50 7.42 86 ARG A CA 1
ATOM 656 C CA B ARG A 1 69 ? -15.129 -4.314 3.484 0.50 7.42 86 ARG A CA 1
ATOM 657 C C . ARG A 1 69 ? -15.258 -3.584 4.858 1.00 7.07 86 ARG A C 1
ATOM 658 O O . ARG A 1 69 ? -16.215 -3.743 5.731 1.00 7.90 86 ARG A O 1
ATOM 673 N N . LEU A 1 70 ? -14.254 -2.728 5.092 1.00 6.40 87 LEU A N 1
ATOM 674 C CA . LEU A 1 70 ? -14.250 -1.867 6.295 1.00 6.36 87 LEU A CA 1
ATOM 675 C C . LEU A 1 70 ? -14.961 -0.565 5.900 1.00 6.56 87 LEU A C 1
ATOM 676 O O . LEU A 1 70 ? -14.541 0.088 4.929 1.00 7.49 87 LEU A O 1
ATOM 681 N N . LEU A 1 71 ? -16.025 -0.224 6.594 1.00 6.75 88 LEU A N 1
ATOM 682 C CA . LEU A 1 71 ? -16.817 0.958 6.251 1.00 7.44 88 LEU A CA 1
ATOM 683 C C . LEU A 1 71 ? -16.092 2.223 6.673 1.00 7.38 88 LEU A C 1
ATOM 684 O O . LEU A 1 71 ? -15.887 2.501 7.846 1.00 8.30 88 LEU A O 1
ATOM 689 N N . LYS A 1 72 ? -15.729 3.044 5.704 1.00 8.51 89 LYS A N 1
ATOM 690 C CA . LYS A 1 72 ? -14.860 4.199 5.974 1.00 9.31 89 LYS A CA 1
ATOM 691 C C . LYS A 1 72 ? -15.572 5.390 6.609 1.00 9.90 89 LYS A C 1
ATOM 692 O O . LYS A 1 72 ? -14.969 6.122 7.388 1.00 10.16 89 LYS A O 1
ATOM 698 N N . ASP A 1 73 ? -16.839 5.576 6.291 1.00 10.69 90 ASP A N 1
ATOM 699 C CA . ASP A 1 73 ? -17.624 6.611 6.976 1.00 12.19 90 ASP A CA 1
ATOM 700 C C . ASP A 1 73 ? -17.693 6.338 8.480 1.00 11.46 90 ASP A C 1
ATOM 701 O O . ASP A 1 73 ? -17.492 7.217 9.308 1.00 13.51 90 ASP A O 1
ATOM 706 N N . GLN A 1 74 ? -17.928 5.089 8.848 1.00 11.62 91 GLN A N 1
ATOM 707 C CA . GLN A 1 74 ? -17.969 4.709 10.239 1.00 10.46 91 GLN A CA 1
ATOM 708 C C . GLN A 1 74 ? -16.617 4.852 10.895 1.00 9.48 91 GLN A C 1
ATOM 709 O O . GLN A 1 74 ? -16.501 5.259 12.060 1.00 8.61 91 GLN A O 1
ATOM 715 N N . LEU A 1 75 ? -15.596 4.452 10.150 1.00 10.28 92 LEU A N 1
ATOM 716 C CA . LEU A 1 75 ? -14.268 4.498 10.678 1.00 10.11 92 LEU A CA 1
ATOM 717 C C . LEU A 1 75 ? -13.955 5.920 11.167 1.00 9.52 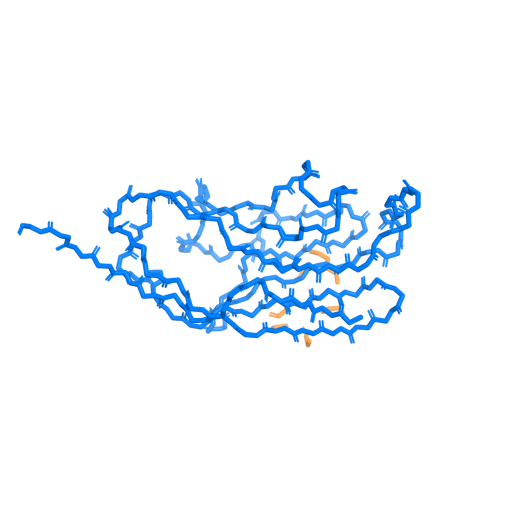92 LEU A C 1
ATOM 718 O O . LEU A 1 75 ? -13.366 6.161 12.233 1.00 10.59 92 LEU A O 1
ATOM 723 N N A SER A 1 76 ? -14.390 6.896 10.353 0.50 9.42 93 SER A N 1
ATOM 724 N N B SER A 1 76 ? -14.357 6.915 10.372 0.50 11.15 93 SER A N 1
ATOM 725 C CA A SER A 1 76 ? -14.143 8.280 10.675 0.50 9.89 93 SER A CA 1
ATOM 726 C CA B SER A 1 76 ? -14.112 8.279 10.745 0.50 12.41 93 SER A CA 1
ATOM 727 C C A SER A 1 76 ? -14.806 8.770 11.999 0.50 10.76 93 SER A C 1
ATOM 728 C C B SER A 1 76 ? -14.735 8.706 12.095 0.50 13.03 93 SER A C 1
ATOM 729 O O A SER A 1 76 ? -14.409 9.780 12.550 0.50 12.55 93 SER A O 1
ATOM 730 O O B SER A 1 76 ? -14.241 9.593 12.778 0.50 17.17 93 SER A O 1
ATOM 735 N N . LEU A 1 77 ? -15.824 8.021 12.473 1.00 11.41 94 LEU A N 1
ATOM 736 C CA . LEU A 1 77 ? -16.519 8.225 13.751 1.00 12.06 94 LEU A CA 1
ATOM 737 C C . LEU A 1 77 ? -16.023 7.355 14.940 1.00 11.90 94 LEU A C 1
ATOM 738 O O . LEU A 1 77 ? -16.591 7.371 16.011 1.00 14.69 94 LEU A O 1
ATOM 743 N N . GLY A 1 78 ? -14.969 6.596 14.752 1.00 10.31 95 GLY A N 1
ATOM 744 C CA . GLY A 1 78 ? -14.471 5.682 15.778 1.00 10.05 95 GLY A CA 1
ATOM 745 C C . GLY A 1 78 ? -15.197 4.355 15.815 1.00 8.77 95 GLY A C 1
ATOM 746 O O . GLY A 1 78 ? -15.259 3.703 16.860 1.00 10.24 95 GLY A O 1
ATOM 747 N N . ASN A 1 79 ? -15.682 3.915 14.659 1.00 8.16 96 ASN A N 1
ATOM 748 C CA . ASN A 1 79 ? -16.336 2.616 14.527 1.00 8.21 96 ASN A CA 1
ATOM 749 C C . ASN A 1 79 ? -15.714 1.876 13.354 1.00 7.73 96 ASN A C 1
ATOM 750 O O . ASN A 1 79 ? -15.970 2.203 12.195 1.00 9.94 96 ASN A O 1
ATOM 755 N N A ALA A 1 80 ? -14.866 0.887 13.631 0.50 7.45 97 ALA A N 1
ATOM 756 N N B ALA A 1 80 ? -14.867 0.912 13.719 0.50 7.88 97 ALA A N 1
ATOM 757 C CA A ALA A 1 80 ? -14.176 0.177 12.555 0.50 7.45 97 ALA A CA 1
ATOM 758 C CA B ALA A 1 80 ? -14.281 -0.023 12.802 0.50 7.94 97 ALA A CA 1
ATOM 759 C C A ALA A 1 80 ? -15.044 -1.018 12.090 0.50 8.13 97 ALA A C 1
ATOM 760 C C B ALA A 1 80 ? -15.401 -1.008 12.521 0.50 9.05 97 ALA A C 1
ATOM 761 O O A ALA A 1 80 ? -14.712 -2.179 12.235 0.50 7.36 97 ALA A O 1
ATOM 762 O O B ALA A 1 80 ? -15.692 -1.961 13.361 0.50 10.00 97 ALA A O 1
ATOM 765 N N . ALA A 1 81 ? -16.153 -0.716 11.449 1.00 7.22 98 ALA A N 1
ATOM 766 C CA . ALA A 1 81 ? -17.260 -1.577 11.151 1.00 7.32 98 ALA A CA 1
ATOM 767 C C . ALA A 1 81 ? -16.931 -2.432 9.942 1.00 7.20 98 ALA A C 1
ATOM 768 O O . ALA A 1 81 ? -16.599 -1.950 8.865 1.00 7.53 98 ALA A O 1
ATOM 770 N N . LEU A 1 82 ? -17.043 -3.761 10.132 1.00 7.31 99 LEU A N 1
ATOM 771 C CA . LEU A 1 82 ? -16.849 -4.738 9.085 1.00 6.78 99 LEU A CA 1
ATOM 772 C C . LEU A 1 82 ? -18.200 -5.116 8.510 1.00 6.97 99 LEU A C 1
ATOM 773 O O . LEU A 1 82 ? -19.027 -5.701 9.198 1.00 7.86 99 LEU A O 1
ATOM 778 N N . GLN A 1 83 ? -18.434 -4.782 7.231 1.00 7.31 100 GLN A N 1
ATOM 779 C CA . GLN A 1 83 ? -19.635 -5.173 6.545 1.00 7.81 100 GLN A CA 1
ATOM 780 C C . GLN A 1 83 ? -19.350 -6.392 5.704 1.00 7.66 100 GLN A C 1
ATOM 781 O O . GLN A 1 83 ? -18.428 -6.392 4.893 1.00 8.59 100 GLN A O 1
ATOM 787 N N . ILE A 1 84 ? -20.174 -7.430 5.886 1.00 8.41 101 ILE A N 1
ATOM 788 C CA . ILE A 1 84 ? -20.121 -8.645 5.075 1.00 8.84 101 ILE A CA 1
ATOM 789 C C . ILE A 1 84 ? -21.464 -8.828 4.425 1.00 9.53 101 ILE A C 1
ATOM 790 O O . ILE A 1 84 ? -22.476 -8.938 5.101 1.00 10.68 101 ILE A O 1
ATOM 795 N N . THR A 1 85 ? -21.479 -8.803 3.094 1.00 9.85 102 THR A N 1
ATOM 796 C CA . THR A 1 85 ? -22.696 -8.983 2.351 1.00 11.00 102 THR A CA 1
ATOM 797 C C . THR A 1 85 ? -22.889 -10.451 2.006 1.00 10.89 102 THR A C 1
ATOM 798 O O . THR A 1 85 ? -21.959 -11.250 1.950 1.00 11.26 102 THR A O 1
ATOM 802 N N A ASP A 1 86 ? -24.155 -10.785 1.756 0.50 11.86 103 ASP A N 1
ATOM 803 N N B ASP A 1 86 ? -24.151 -10.809 1.765 0.50 11.61 103 ASP A N 1
ATOM 804 C CA A ASP A 1 86 ? -24.568 -12.113 1.345 0.50 12.94 103 ASP A CA 1
ATOM 805 C CA B ASP A 1 86 ? -24.526 -12.151 1.333 0.50 13.00 103 ASP A CA 1
ATOM 806 C C A ASP A 1 86 ? -23.963 -13.164 2.283 0.50 11.71 103 ASP A C 1
ATOM 807 C C B ASP A 1 86 ? -23.965 -13.196 2.289 0.50 11.73 103 ASP A C 1
ATOM 808 O O A ASP A 1 86 ? -23.211 -14.042 1.870 0.50 13.44 103 ASP A O 1
ATOM 809 O O B ASP A 1 86 ? -23.247 -14.113 1.896 0.50 12.61 103 ASP A O 1
ATOM 818 N N . VAL A 1 87 ? -24.340 -13.066 3.560 1.00 11.46 104 VAL A N 1
ATOM 819 C CA . VAL A 1 87 ? -23.789 -13.889 4.605 1.00 10.55 104 VAL A CA 1
ATOM 820 C C . VAL A 1 87 ? -24.028 -15.373 4.324 1.00 11.11 104 VAL A C 1
ATOM 821 O O . VAL A 1 87 ? -25.132 -15.795 3.967 1.00 12.93 104 VAL A O 1
ATOM 825 N N . LYS A 1 88 ? -22.968 -16.163 4.477 1.00 11.26 105 LYS A N 1
ATOM 826 C CA A LYS A 1 88 ? -22.962 -17.603 4.246 0.50 12.97 105 LYS A CA 1
ATOM 827 C CA B LYS A 1 88 ? -22.982 -17.604 4.248 0.50 13.03 105 LYS A CA 1
ATOM 828 C C . LYS A 1 88 ? -22.958 -18.341 5.582 1.00 12.00 105 LYS A C 1
ATOM 829 O O . LYS A 1 88 ? -22.491 -17.809 6.590 1.00 10.37 105 LYS A O 1
ATOM 838 N N A LEU A 1 89 ? -23.420 -19.592 5.593 0.37 13.09 106 LEU A N 1
ATOM 839 N N B LEU A 1 89 ? -23.444 -19.586 5.605 0.63 14.13 106 LEU A N 1
ATOM 840 C CA A LEU A 1 89 ? -23.313 -20.410 6.797 0.37 13.32 106 LEU A CA 1
ATOM 841 C CA B LEU A 1 89 ? -23.317 -20.395 6.816 0.63 14.93 106 LEU A CA 1
ATOM 842 C C A LEU A 1 89 ? -21.868 -20.542 7.286 0.37 13.22 106 LEU A C 1
ATOM 843 C C B LEU A 1 89 ? -21.862 -20.499 7.290 0.63 13.08 106 LEU A C 1
ATOM 844 O O A LEU A 1 89 ? -21.613 -20.611 8.492 0.37 15.58 106 LEU A O 1
ATOM 845 O O B LEU A 1 89 ? -21.592 -20.484 8.492 0.63 13.34 106 LEU A O 1
ATOM 854 N N . GLN A 1 90 ? -20.920 -20.556 6.339 1.00 13.40 107 GLN A N 1
ATOM 855 C CA . GLN A 1 90 ? -19.507 -20.664 6.649 1.00 14.15 107 GLN A CA 1
ATOM 856 C C . GLN A 1 90 ? -18.934 -19.406 7.278 1.00 11.70 107 GLN A C 1
ATOM 857 O O . GLN A 1 90 ? -17.825 -19.431 7.796 1.00 13.02 107 GLN A O 1
ATOM 863 N N . ASP A 1 91 ? -19.694 -18.308 7.239 1.00 9.84 108 ASP A N 1
ATOM 864 C CA . ASP A 1 91 ? -19.289 -17.076 7.907 1.00 9.46 108 ASP A CA 1
ATOM 865 C C . ASP A 1 91 ? -19.453 -17.150 9.424 1.00 8.71 108 ASP A C 1
ATOM 866 O O . ASP A 1 91 ? -18.954 -16.285 10.123 1.00 9.11 108 ASP A O 1
ATOM 871 N N . ALA A 1 92 ? -20.144 -18.166 9.939 1.00 9.12 109 ALA A N 1
ATOM 872 C CA . ALA A 1 92 ? -20.302 -18.266 11.391 1.00 8.87 109 ALA A CA 1
ATOM 873 C C . ALA A 1 92 ? -18.940 -18.594 12.029 1.00 8.40 109 ALA A C 1
ATOM 874 O O . ALA A 1 92 ? -18.189 -19.420 11.494 1.00 9.99 109 ALA A O 1
ATOM 876 N N . GLY A 1 93 ? -18.671 -17.993 13.180 1.00 8.34 110 GLY A N 1
ATOM 877 C CA . GLY A 1 93 ? -17.456 -18.231 13.904 1.00 9.17 110 GLY A CA 1
ATOM 878 C C . GLY A 1 93 ? -17.093 -17.021 14.728 1.00 7.70 110 GLY A C 1
ATOM 879 O O . GLY A 1 93 ? -17.898 -16.124 14.922 1.00 8.17 110 GLY A O 1
ATOM 880 N N . VAL A 1 94 ? -15.857 -17.031 15.215 1.00 7.56 111 VAL A N 1
ATOM 881 C CA . VAL A 1 94 ? -15.355 -15.957 16.059 1.00 7.21 111 VAL A CA 1
ATOM 882 C C . VAL A 1 94 ? -14.529 -14.993 15.226 1.00 6.79 111 VAL A C 1
ATOM 883 O O . VAL A 1 94 ? -13.541 -15.377 14.629 1.00 8.47 111 VAL A O 1
ATOM 887 N N . TYR A 1 95 ? -14.977 -13.742 15.205 1.00 6.81 112 TYR A N 1
ATOM 888 C CA . TYR A 1 95 ? -14.303 -12.629 14.521 1.00 6.58 112 TYR A CA 1
ATOM 889 C C . TYR A 1 95 ? -13.505 -11.873 15.574 1.00 6.58 112 TYR A C 1
ATOM 890 O O . TYR A 1 95 ? -13.969 -11.661 16.697 1.00 8.39 112 TYR A O 1
ATOM 899 N N . ARG A 1 96 ? -12.301 -11.481 15.209 1.00 6.21 113 ARG A N 1
ATOM 900 C CA . ARG A 1 96 ? -11.422 -10.715 16.105 1.00 6.29 113 ARG A CA 1
ATOM 901 C C . ARG A 1 96 ? -11.071 -9.396 15.443 1.00 6.33 113 ARG A C 1
ATOM 902 O O . ARG A 1 96 ? -10.670 -9.353 14.280 1.00 6.43 113 ARG A O 1
ATOM 910 N N A CYS A 1 97 ? -11.246 -8.307 16.196 0.50 6.13 114 CYS A N 1
ATOM 911 N N B CYS A 1 97 ? -11.306 -8.315 16.200 0.50 6.71 114 CYS A N 1
ATOM 912 C CA A CYS A 1 97 ? -10.796 -6.989 15.766 0.50 6.20 114 CYS A CA 1
ATOM 913 C CA B CYS A 1 97 ? -11.045 -6.937 15.799 0.50 6.77 114 CYS A CA 1
ATOM 914 C C A CYS A 1 97 ? -9.665 -6.543 16.664 0.50 5.63 114 CYS A C 1
ATOM 915 C C B CYS A 1 97 ? -9.937 -6.404 16.689 0.50 6.75 114 CYS A C 1
ATOM 916 O O A CYS A 1 97 ? -9.726 -6.681 17.890 0.50 5.91 114 CYS A O 1
ATOM 917 O O B CYS A 1 97 ? -10.114 -6.294 17.913 0.50 6.78 114 CYS A O 1
ATOM 922 N N A MET A 1 98 ? -8.614 -6.013 16.035 0.50 5.34 115 MET A N 1
ATOM 923 N N B MET A 1 98 ? -8.827 -5.997 16.061 0.50 6.51 115 MET A N 1
ATOM 924 C CA A MET A 1 98 ? -7.544 -5.307 16.729 0.50 5.15 115 MET A CA 1
ATOM 925 C CA B MET A 1 98 ? -7.759 -5.288 16.743 0.50 6.88 115 MET A CA 1
ATOM 926 C C A MET A 1 98 ? -7.550 -3.889 16.176 0.50 5.21 115 MET A C 1
ATOM 927 C C B MET A 1 98 ? -7.631 -3.896 16.164 0.50 6.50 115 MET A C 1
ATOM 928 O O A MET A 1 98 ? -7.551 -3.697 14.962 0.50 5.69 115 MET A O 1
ATOM 929 O O B MET A 1 98 ? -7.556 -3.721 14.949 0.50 7.35 115 MET A O 1
ATOM 938 N N A ILE A 1 99 ? -7.616 -2.920 17.082 0.50 5.31 116 ILE A N 1
ATOM 939 N N B ILE A 1 99 ? -7.626 -2.913 17.054 0.50 6.21 116 ILE A N 1
ATOM 940 C CA A ILE A 1 99 ? -7.413 -1.512 16.729 0.50 5.50 116 ILE A CA 1
ATOM 941 C CA B ILE A 1 99 ? -7.403 -1.530 16.642 0.50 5.99 116 ILE A CA 1
ATOM 942 C C A ILE A 1 99 ? -6.147 -1.052 17.414 0.50 5.50 116 ILE A C 1
ATOM 943 C C B ILE A 1 99 ? -6.197 -1.008 17.397 0.50 5.60 116 ILE A C 1
ATOM 944 O O A ILE A 1 99 ? -5.975 -1.241 18.619 0.50 6.06 116 ILE A O 1
ATOM 945 O O B ILE A 1 99 ? -6.140 -1.085 18.623 0.50 6.13 116 ILE A O 1
ATOM 954 N N . SER A 1 100 ? -5.253 -0.440 16.638 1.00 5.21 117 SER A N 1
ATOM 955 C CA . SER A 1 100 ? -4.105 0.269 17.166 1.00 5.54 117 SER A CA 1
ATOM 956 C C . SER A 1 100 ? -4.305 1.742 16.828 1.00 5.45 117 SER A C 1
ATOM 957 O O . SER A 1 100 ? -4.355 2.126 15.663 1.00 5.98 117 SER A O 1
ATOM 960 N N . TYR A 1 101 ? -4.504 2.537 17.864 1.00 6.06 118 TYR A N 1
ATOM 961 C CA . TYR A 1 101 ? -4.835 3.974 17.713 1.00 6.59 118 TYR A CA 1
ATOM 962 C C . TYR A 1 101 ? -4.570 4.611 19.075 1.00 7.80 118 TYR A C 1
ATOM 963 O O . TYR A 1 101 ? -5.463 4.581 19.944 1.00 10.71 118 TYR A O 1
ATOM 972 N N . GLY A 1 102 ? -3.357 5.116 19.270 1.00 8.59 119 GLY A N 1
ATOM 973 C CA . GLY A 1 102 ? -2.955 5.548 20.604 1.00 9.94 119 GLY A CA 1
ATOM 974 C C . GLY A 1 102 ? -2.966 4.429 21.621 1.00 9.88 119 GLY A C 1
ATOM 975 O O . GLY A 1 102 ? -3.338 4.606 22.793 1.00 13.38 119 GLY A O 1
ATOM 976 N N . GLY A 1 103 ? -2.499 3.272 21.182 1.00 7.47 120 GLY A N 1
ATOM 977 C CA . GLY A 1 103 ? -2.453 2.050 21.943 1.00 7.44 120 GLY A CA 1
ATOM 978 C C . GLY A 1 103 ? -3.224 0.968 21.209 1.00 6.70 120 GLY A C 1
ATOM 979 O O . GLY A 1 103 ? -4.059 1.244 20.368 1.00 8.06 120 GLY A O 1
ATOM 980 N N . ALA A 1 104 ? -2.932 -0.293 21.539 1.00 7.18 121 ALA A N 1
ATOM 981 C CA . ALA A 1 104 ? -3.557 -1.427 20.897 1.00 7.03 121 ALA A CA 1
ATOM 982 C C . ALA A 1 104 ? -4.477 -2.165 21.848 1.00 6.91 121 ALA A C 1
ATOM 983 O O . ALA A 1 104 ? -4.143 -2.406 23.011 1.00 8.54 121 ALA A O 1
ATOM 985 N N . ASP A 1 105 ? -5.641 -2.537 21.339 1.00 6.81 122 ASP A N 1
ATOM 986 C CA . ASP A 1 105 ? -6.585 -3.344 22.079 1.00 7.24 122 ASP A CA 1
ATOM 987 C C . ASP A 1 105 ? -7.374 -4.164 21.073 1.00 6.75 122 ASP A C 1
ATOM 988 O O . ASP A 1 105 ? -7.249 -3.985 19.853 1.00 6.75 122 ASP A O 1
ATOM 993 N N . TYR A 1 106 ? -8.198 -5.063 21.577 1.00 7.11 123 TYR A N 1
ATOM 994 C CA A TYR A 1 106 ? -8.911 -6.010 20.711 0.50 6.93 123 TYR A CA 1
ATOM 995 C CA B TYR A 1 106 ? -8.936 -5.994 20.701 0.50 7.15 123 TYR A CA 1
ATOM 996 C C . TYR A 1 106 ? -10.146 -6.543 21.431 1.00 7.02 123 TYR A C 1
ATOM 997 O O . TYR A 1 106 ? -10.193 -6.542 22.677 1.00 8.14 123 TYR A O 1
ATOM 1014 N N . LYS A 1 107 ? -11.077 -7.048 20.638 1.00 7.17 124 LYS A N 1
ATOM 1015 C CA . LYS A 1 107 ? -12.225 -7.770 21.139 1.00 7.68 124 LYS A CA 1
ATOM 1016 C C . LYS A 1 107 ? -12.529 -8.903 20.201 1.00 7.71 124 LYS A C 1
ATOM 1017 O O . LYS A 1 107 ? -12.203 -8.882 19.000 1.00 8.92 124 LYS A O 1
ATOM 1023 N N . ARG A 1 108 ? -13.183 -9.908 20.765 1.00 8.21 125 ARG A N 1
ATOM 1024 C CA A ARG A 1 108 ? -13.725 -11.078 20.040 0.50 8.59 125 ARG A CA 1
ATOM 1025 C CA B ARG A 1 108 ? -13.718 -11.050 20.001 0.50 8.68 125 ARG A CA 1
ATOM 1026 C C . ARG A 1 108 ? -15.248 -10.976 19.948 1.00 8.18 125 ARG A C 1
ATOM 1027 O O . ARG A 1 108 ? -15.878 -10.579 20.930 1.00 9.22 125 ARG A O 1
ATOM 1042 N N A ILE A 1 109 ? -15.801 -11.388 18.809 0.50 7.40 126 ILE A N 1
ATOM 1043 N N B ILE A 1 109 ? -15.801 -11.388 18.808 0.50 7.79 126 ILE A N 1
ATOM 1044 C CA A ILE A 1 109 ? -17.222 -11.333 18.558 0.50 7.54 126 ILE A CA 1
ATOM 1045 C CA B ILE A 1 109 ? -17.219 -11.340 18.539 0.50 8.49 126 ILE A CA 1
ATOM 1046 C C A ILE A 1 109 ? -17.673 -12.650 17.925 0.50 7.64 126 ILE A C 1
ATOM 1047 C C B ILE A 1 109 ? -17.643 -12.678 17.946 0.50 7.80 126 ILE A C 1
ATOM 1048 O O A ILE A 1 109 ? -17.119 -13.075 16.919 0.50 8.35 126 ILE A O 1
ATOM 1049 O O B ILE A 1 109 ? -17.029 -13.154 17.000 0.50 8.73 126 ILE A O 1
ATOM 1058 N N . THR A 1 110 ? -18.685 -13.288 18.519 1.00 7.98 127 THR A N 1
ATOM 1059 C CA . THR A 1 110 ? -19.237 -14.490 17.938 1.00 8.34 127 THR A CA 1
ATOM 1060 C C . THR A 1 110 ? -20.323 -14.111 16.933 1.00 8.04 127 THR A C 1
ATOM 1061 O O . THR A 1 110 ? -21.184 -13.290 17.235 1.00 8.65 127 THR A O 1
ATOM 1065 N N . VAL A 1 111 ? -20.253 -14.713 15.742 1.00 7.91 128 VAL A N 1
ATOM 1066 C CA . VAL A 1 111 ? -21.305 -14.620 14.743 1.00 8.23 128 VAL A CA 1
ATOM 1067 C C . VAL A 1 111 ? -21.907 -15.997 14.528 1.00 8.01 128 VAL A C 1
ATOM 1068 O O . VAL A 1 111 ? -21.183 -16.970 14.288 1.00 8.57 128 VAL A O 1
ATOM 1072 N N . LYS A 1 112 ? -23.232 -16.083 14.691 1.00 9.15 129 LYS A N 1
ATOM 1073 C CA A LYS A 1 112 ? -24.044 -17.243 14.364 0.50 9.77 129 LYS A CA 1
ATOM 1074 C CA B LYS A 1 112 ? -24.012 -17.251 14.335 0.50 9.77 129 LYS A CA 1
ATOM 1075 C C . LYS A 1 112 ? -24.893 -16.884 13.157 1.00 9.44 129 LYS A C 1
ATOM 1076 O O . LYS A 1 112 ? -25.319 -15.751 13.022 1.00 10.68 129 LYS A O 1
ATOM 1087 N N . VAL A 1 113 ? -25.137 -17.856 12.275 1.00 9.42 130 VAL A N 1
ATOM 1088 C CA . VAL A 1 113 ? -25.957 -17.662 11.089 1.00 9.46 130 VAL A CA 1
ATOM 1089 C C . VAL A 1 113 ? -27.166 -18.561 11.152 1.00 9.07 130 VAL A C 1
ATOM 1090 O O . VAL A 1 113 ? -27.024 -19.788 11.269 1.00 10.76 130 VAL A O 1
ATOM 1094 N N . ASN A 1 114 ? -28.358 -17.975 11.113 1.00 9.94 131 ASN A N 1
ATOM 1095 C CA A ASN A 1 114 ? -29.604 -18.731 11.104 0.50 10.28 131 ASN A CA 1
ATOM 1096 C CA B ASN A 1 114 ? -29.604 -18.731 11.104 0.50 10.31 131 ASN A CA 1
ATOM 1097 C C . ASN A 1 114 ? -30.172 -18.775 9.700 1.00 9.99 131 ASN A C 1
ATOM 1098 O O . ASN A 1 114 ? -29.967 -17.881 8.880 1.00 11.58 131 ASN A O 1
ATOM 1105 N N . ALA A 1 115 ? -30.954 -19.830 9.437 1.00 9.44 132 ALA A N 1
ATOM 1106 C CA . ALA A 1 115 ? -31.643 -20.000 8.170 1.00 9.16 132 ALA A CA 1
ATOM 1107 C C . ALA A 1 115 ? -33.132 -20.096 8.454 1.00 8.48 132 ALA A C 1
ATOM 1108 O O . ALA A 1 115 ? -33.682 -21.183 8.665 1.00 8.22 132 ALA A O 1
ATOM 1110 N N . PRO A 1 116 ? -33.849 -18.970 8.545 1.00 10.73 133 PRO A N 1
ATOM 1111 C CA . PRO A 1 116 ? -35.234 -19.012 8.995 1.00 9.80 133 PRO A CA 1
ATOM 1112 C C . PRO A 1 116 ? -36.136 -19.661 7.951 1.00 8.85 133 PRO A C 1
ATOM 1113 O O . PRO A 1 116 ? -35.941 -19.548 6.738 1.00 11.54 133 PRO A O 1
ATOM 1117 N N . TYR A 1 117 ? -37.170 -20.281 8.457 1.00 8.77 134 TYR A N 1
ATOM 1118 C CA . TYR A 1 117 ? -38.182 -20.934 7.612 1.00 9.36 134 TYR A CA 1
ATOM 1119 C C . TYR A 1 117 ? -39.532 -20.865 8.306 1.00 11.77 134 TYR A C 1
ATOM 1120 O O . TYR A 1 117 ? -39.763 -21.406 9.314 1.00 13.10 134 TYR A O 1
ATOM 1129 N N . TYR B 2 1 ? 2.996 -8.341 10.027 1.00 18.76 1 TYR B N 1
ATOM 1130 C CA . TYR B 2 1 ? 2.475 -7.079 10.688 1.00 11.25 1 TYR B CA 1
ATOM 1131 C C . TYR B 2 1 ? 3.602 -6.037 10.742 1.00 11.77 1 TYR B C 1
ATOM 1132 O O . TYR B 2 1 ? 4.672 -6.412 11.196 1.00 15.73 1 TYR B O 1
ATOM 1147 N N . ASN B 2 3 ? 2.791 -4.710 7.541 1.00 8.27 3 ASN B N 1
ATOM 1148 C CA . ASN B 2 3 ? 2.843 -4.444 6.108 1.00 8.17 3 ASN B CA 1
ATOM 1149 C C . ASN B 2 3 ? 1.496 -4.833 5.517 1.00 7.34 3 ASN B C 1
ATOM 1150 O O . ASN B 2 3 ? 1.090 -5.990 5.608 1.00 7.62 3 ASN B O 1
ATOM 1155 N N . PRO B 2 4 ? 0.737 -3.884 4.934 1.00 7.61 4 PRO B N 1
ATOM 1156 C CA . PRO B 2 4 ? -0.601 -4.232 4.449 1.00 7.56 4 PRO B CA 1
ATOM 1157 C C . PRO B 2 4 ? -0.597 -5.232 3.291 1.00 7.22 4 PRO B C 1
ATOM 1158 O O . PRO B 2 4 ? -1.615 -5.811 2.980 1.00 7.49 4 PRO B O 1
ATOM 1168 N N . LEU B 2 6 ? 1.379 -8.017 3.252 1.00 7.64 6 LEU B N 1
ATOM 1169 C CA . LEU B 2 6 ? 1.791 -9.324 3.718 1.00 8.11 6 LEU B CA 1
ATOM 1170 C C . LEU B 2 6 ? 0.716 -9.885 4.624 1.00 7.62 6 LEU B C 1
ATOM 1171 O O . LEU B 2 6 ? 0.154 -9.164 5.443 1.00 7.62 6 LEU B O 1
ATOM 1184 N N . TRP B 2 8 ? -1.036 -11.295 7.801 1.00 6.44 8 TRP B N 1
ATOM 1185 C CA . TRP B 2 8 ? -0.805 -11.268 9.242 1.00 6.54 8 TRP B CA 1
ATOM 1186 C C . TRP B 2 8 ? -1.354 -12.548 9.853 1.00 6.32 8 TRP B C 1
ATOM 1187 O O . TRP B 2 8 ? -2.012 -13.350 9.210 1.00 7.26 8 TRP B O 1
ATOM 1241 N N . LEU B 2 13 ? 1.217 -10.772 14.289 1.00 9.47 13 LEU B N 1
ATOM 1242 C CA . LEU B 2 13 ? 2.271 -11.674 13.809 1.00 9.54 13 LEU B CA 1
ATOM 1243 C C . LEU B 2 13 ? 2.365 -11.536 12.306 1.00 10.94 13 LEU B C 1
ATOM 1244 O O . LEU B 2 13 ? 1.449 -11.067 11.614 1.00 11.02 13 LEU B O 1
ATOM 1258 N N . GLY B 2 15 ? 2.117 -13.794 8.954 1.00 37.14 15 GLY B N 1
ATOM 1259 C CA . GLY B 2 15 ? 1.440 -15.052 8.622 1.00 25.80 15 GLY B CA 1
ATOM 1260 C C . GLY B 2 15 ? 2.275 -15.957 7.751 1.00 32.10 15 GLY B C 1
ATOM 1261 O O . GLY B 2 15 ? 3.464 -15.683 7.702 1.00 46.60 15 GLY B O 1
#

Secondary structure (DSSP, 8-state):
--B-S-SEEEEETTS-EEE--B----SS--GGG-EEEEEETTEEEEEEETTB--GGGS-GGGTTTEEE-HHHHTTTB--EEE-S--GGG-EEEEEEEESSSEEEEEEEEEEE---/-------

Organism: Homo sapiens (NCBI:txid9606)